Protein AF-A0A354FPF5-F1 (afdb_monomer)

Foldseek 3Di:
DDFDKKKKFWDDKDWPLVVVVKKKWKWDADPVGDIDTQAIPNPHGDPSNMDPIATPPDDDDIDMDMRGDTDIDIDMDMD

Solvent-accessible surface area (backbone atoms only — not comparable to full-atom values): 4729 Å² total; per-residue (Å²): 134,75,86,53,55,42,39,48,30,52,70,45,75,37,49,60,10,36,78,70,75,23,32,52,36,34,31,39,76,43,97,89,62,63,69,50,76,36,31,52,51,78,87,54,69,52,92,74,18,37,50,82,68,38,54,59,93,62,86,86,82,73,46,78,47,66,76,41,83,61,50,74,51,73,43,73,50,76,86

Sequence (79 aa):
IGRGTISFSLKSATGSGPDRGGHFAHWESLSLGGSEVYLSSRDGIDESDEIPTLPAGAHSHFNWAFSKPGNYFLEFEVA

Structure (mmCIF, N/CA/C/O backbone):
data_AF-A0A354FPF5-F1
#
_entry.id   AF-A0A354FPF5-F1
#
loop_
_atom_site.group_PDB
_atom_site.id
_atom_site.type_symbol
_atom_site.label_atom_id
_atom_site.label_alt_id
_atom_site.label_comp_id
_atom_site.label_asym_id
_atom_site.label_entity_id
_atom_site.label_seq_id
_atom_site.pdbx_PDB_ins_code
_atom_site.Cartn_x
_atom_site.Cartn_y
_atom_site.Cartn_z
_atom_site.occupancy
_atom_site.B_iso_or_equiv
_atom_site.auth_seq_id
_atom_site.auth_comp_id
_atom_site.auth_asym_id
_atom_site.auth_atom_id
_atom_site.pdbx_PDB_model_num
ATOM 1 N N . ILE A 1 1 ? -11.733 15.121 23.768 1.00 47.59 1 ILE A N 1
ATOM 2 C CA . ILE A 1 1 ? -10.712 14.461 22.919 1.00 47.59 1 ILE A CA 1
ATOM 3 C C . ILE A 1 1 ? -11.338 13.200 22.341 1.00 47.59 1 ILE A C 1
ATOM 5 O O . ILE A 1 1 ? -11.773 12.353 23.109 1.00 47.59 1 ILE A O 1
ATOM 9 N N . GLY A 1 2 ? -11.586 13.200 21.028 1.00 50.09 2 GLY A N 1
ATOM 10 C CA . GLY A 1 2 ? -12.471 12.244 20.354 1.00 50.09 2 GLY A CA 1
ATOM 11 C C . GLY A 1 2 ? -11.953 10.808 20.404 1.00 50.09 2 GLY A C 1
ATOM 12 O O . GLY A 1 2 ? -10.752 10.577 20.329 1.00 50.09 2 GLY A O 1
ATOM 13 N N . ARG A 1 3 ? -12.876 9.850 20.519 1.00 57.53 3 ARG A N 1
ATOM 14 C CA . ARG A 1 3 ? -12.621 8.400 20.490 1.00 57.53 3 ARG A CA 1
ATOM 15 C C . ARG A 1 3 ? -12.405 7.877 19.058 1.00 57.53 3 ARG A C 1
ATOM 17 O O . ARG A 1 3 ? -12.890 6.802 18.734 1.00 57.53 3 ARG A O 1
ATOM 24 N N . GLY A 1 4 ? -11.779 8.668 18.189 1.00 63.09 4 GLY A N 1
ATOM 25 C CA . GLY A 1 4 ? -11.572 8.284 16.795 1.00 63.09 4 GLY A CA 1
ATOM 26 C C 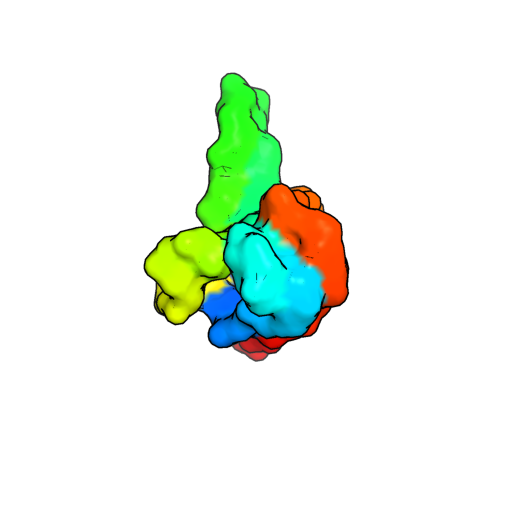. GLY A 1 4 ? -10.501 7.207 16.715 1.00 63.09 4 GLY A C 1
ATOM 27 O O . GLY A 1 4 ? -9.348 7.472 17.045 1.00 63.09 4 GLY A O 1
ATOM 28 N N . THR A 1 5 ? -10.899 5.998 16.348 1.00 77.00 5 THR A N 1
ATOM 29 C CA . THR A 1 5 ? -9.996 4.996 15.787 1.00 77.00 5 THR A CA 1
ATOM 30 C C . THR A 1 5 ? -9.796 5.294 14.311 1.00 77.00 5 THR A C 1
ATOM 32 O O . THR A 1 5 ? -10.697 5.857 13.699 1.00 77.00 5 THR A O 1
ATOM 35 N N . ILE A 1 6 ? -8.640 4.929 13.764 1.00 83.25 6 ILE A N 1
ATOM 36 C CA . ILE A 1 6 ? -8.389 5.005 12.323 1.00 83.25 6 ILE A CA 1
ATOM 37 C C . ILE A 1 6 ? -8.122 3.593 11.807 1.00 83.25 6 ILE A C 1
ATOM 39 O O . ILE A 1 6 ? -7.260 2.902 12.364 1.00 83.25 6 ILE A O 1
ATOM 43 N N . SER A 1 7 ? -8.827 3.192 10.753 1.00 85.69 7 SER A N 1
ATOM 44 C CA . SER A 1 7 ? -8.400 2.116 9.856 1.00 85.69 7 SER A CA 1
ATOM 45 C C . SER A 1 7 ? -7.836 2.670 8.550 1.00 85.69 7 SER A C 1
ATOM 47 O O . SER A 1 7 ? -8.099 3.809 8.161 1.00 85.69 7 SER A O 1
ATOM 49 N N . PHE A 1 8 ? -6.997 1.870 7.895 1.00 89.44 8 PHE A N 1
ATOM 50 C CA . PHE A 1 8 ? -6.329 2.235 6.651 1.00 89.44 8 PHE A CA 1
ATOM 51 C C . PHE A 1 8 ? -6.193 0.986 5.783 1.00 89.44 8 PHE A C 1
ATOM 53 O O . PHE A 1 8 ? -5.498 0.046 6.176 1.00 89.44 8 PHE A O 1
ATOM 60 N N . SER A 1 9 ? -6.847 0.983 4.621 1.00 94.75 9 SER A N 1
ATOM 61 C CA . SER A 1 9 ? -6.815 -0.134 3.670 1.00 94.75 9 SER A CA 1
ATOM 62 C C . SER A 1 9 ? -6.268 0.290 2.311 1.00 94.75 9 SER A C 1
ATOM 64 O O . SER A 1 9 ? -6.462 1.428 1.872 1.00 94.75 9 SER A O 1
ATOM 66 N N . LEU A 1 10 ? -5.567 -0.621 1.634 1.00 97.31 10 LEU A N 1
ATOM 67 C CA . LEU A 1 10 ? -5.110 -0.419 0.259 1.00 97.31 10 LEU A CA 1
ATOM 68 C C . LEU A 1 10 ? -6.260 -0.735 -0.701 1.00 97.31 10 LEU A C 1
ATOM 70 O O . LEU A 1 10 ? -6.898 -1.775 -0.593 1.00 97.31 10 LEU A O 1
A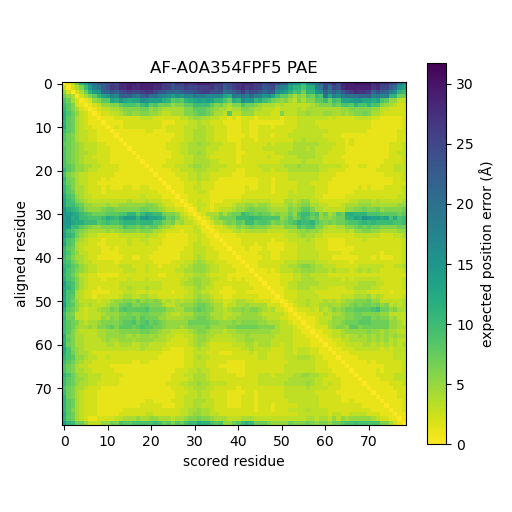TOM 74 N N . LYS A 1 11 ? -6.529 0.155 -1.659 1.00 97.25 11 LYS A N 1
ATOM 75 C CA . LYS A 1 11 ? -7.608 -0.033 -2.646 1.00 97.25 11 LYS A CA 1
ATOM 76 C C . LYS A 1 11 ? -7.082 -0.303 -4.045 1.00 97.25 11 LYS A C 1
ATOM 78 O O . LYS A 1 11 ? -7.678 -1.077 -4.790 1.00 97.25 11 LYS A O 1
ATOM 83 N N . SER A 1 12 ? -5.966 0.319 -4.421 1.00 97.94 12 SER A N 1
ATOM 84 C CA . SER A 1 12 ? -5.341 0.069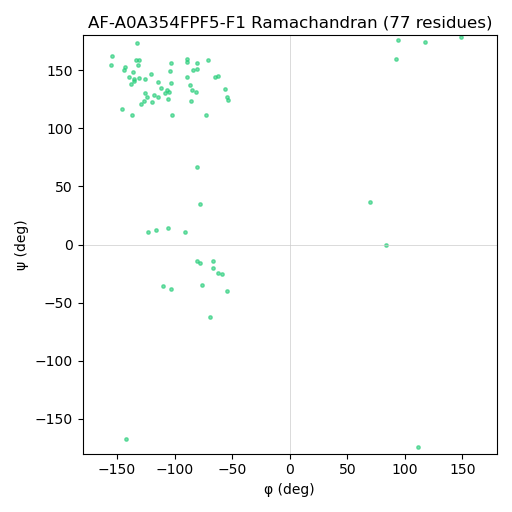 -5.718 1.00 97.94 12 SER A CA 1
ATOM 85 C C . SER A 1 12 ? -3.847 0.382 -5.728 1.00 97.94 12 SER A C 1
ATOM 87 O O . SER A 1 12 ? -3.360 1.216 -4.965 1.00 97.94 12 SER A O 1
ATOM 89 N N . ALA A 1 13 ? -3.126 -0.283 -6.634 1.00 98.31 13 ALA A N 1
ATOM 90 C CA . ALA A 1 13 ? -1.741 0.018 -6.968 1.00 98.31 13 ALA A CA 1
ATOM 91 C C . ALA A 1 13 ? -1.564 -0.034 -8.489 1.00 98.31 13 ALA A C 1
ATOM 93 O O . ALA A 1 13 ? -1.656 -1.096 -9.103 1.00 98.31 13 ALA A O 1
ATOM 94 N N . THR A 1 14 ? -1.323 1.118 -9.109 1.00 98.56 14 THR A N 1
ATOM 95 C CA . THR A 1 14 ? -1.234 1.251 -10.575 1.00 98.56 14 THR A CA 1
ATOM 96 C C . THR A 1 14 ? -0.008 2.061 -10.998 1.00 98.56 14 THR A C 1
ATOM 98 O O . THR A 1 14 ? 0.705 2.615 -10.160 1.00 98.56 14 THR A O 1
ATOM 101 N N . GLY A 1 15 ? 0.261 2.130 -12.303 1.00 98.50 15 GLY A N 1
ATOM 102 C CA . GLY A 1 15 ? 1.338 2.936 -12.880 1.00 98.50 15 GLY A CA 1
ATOM 103 C C . GLY A 1 15 ? 2.469 2.105 -13.479 1.00 98.50 15 GLY A C 1
ATOM 104 O O . GLY A 1 15 ? 2.421 0.879 -13.527 1.00 98.50 15 GLY A O 1
ATOM 105 N N . SER A 1 16 ? 3.534 2.785 -13.908 1.00 98.69 16 SER A N 1
ATOM 106 C CA . SER A 1 16 ? 4.606 2.153 -14.685 1.00 98.69 16 SER A CA 1
ATOM 107 C C . SER A 1 16 ? 5.423 1.109 -13.916 1.00 98.69 16 SER A C 1
ATOM 109 O O . SER A 1 16 ? 6.085 0.276 -14.535 1.00 98.69 16 SER A O 1
ATOM 111 N N . GLY A 1 17 ? 5.406 1.137 -12.580 1.00 98.44 17 GLY A N 1
ATOM 112 C CA . GLY A 1 17 ? 5.953 0.060 -11.753 1.00 98.44 17 GLY A CA 1
ATOM 113 C C . GLY A 1 17 ? 5.105 -1.214 -11.863 1.00 98.44 17 GLY A C 1
ATOM 114 O O . GLY A 1 17 ? 5.613 -2.224 -12.365 1.00 98.44 17 GLY A O 1
ATOM 115 N N . PRO A 1 18 ? 3.820 -1.170 -11.458 1.00 98.44 18 PRO A N 1
ATOM 116 C CA . PRO A 1 18 ? 2.878 -2.278 -11.620 1.00 98.44 18 PRO A CA 1
ATOM 117 C C . PRO A 1 18 ? 2.738 -2.794 -13.057 1.00 98.44 18 PRO A C 1
ATOM 119 O O . PRO A 1 18 ? 2.785 -4.005 -13.257 1.00 98.44 18 PRO A O 1
ATOM 122 N N . ASP A 1 19 ? 2.713 -1.918 -14.067 1.00 98.31 19 ASP A N 1
ATOM 123 C CA . ASP A 1 19 ? 2.642 -2.301 -15.491 1.00 98.31 19 ASP A CA 1
ATOM 124 C C . ASP A 1 19 ? 3.819 -3.193 -15.930 1.00 98.31 19 ASP A C 1
ATOM 126 O O . ASP A 1 19 ? 3.719 -3.987 -16.864 1.00 98.31 19 ASP A O 1
ATOM 130 N N . ARG A 1 20 ? 4.961 -3.096 -15.236 1.00 98.00 20 ARG A N 1
ATOM 131 C CA . ARG A 1 20 ? 6.149 -3.939 -15.453 1.00 98.00 20 ARG A CA 1
ATOM 132 C C . ARG A 1 20 ? 6.153 -5.197 -14.580 1.00 98.00 20 ARG A C 1
ATOM 134 O O . ARG A 1 20 ? 7.185 -5.871 -14.476 1.00 98.00 20 ARG A O 1
ATOM 141 N N . GLY A 1 21 ? 5.041 -5.504 -13.918 1.00 98.06 21 GLY A N 1
ATOM 142 C CA . GLY A 1 21 ? 4.900 -6.563 -12.919 1.00 98.06 21 GLY A CA 1
ATOM 143 C C . GLY A 1 21 ? 5.645 -6.251 -11.622 1.00 98.06 21 GLY A C 1
ATOM 144 O O . GLY A 1 21 ? 6.344 -7.123 -11.104 1.00 98.06 21 GLY A O 1
ATOM 145 N N . GLY A 1 22 ? 5.657 -4.983 -11.207 1.00 98.50 22 GLY A N 1
ATOM 146 C CA . GLY A 1 22 ? 6.144 -4.539 -9.902 1.00 98.50 22 GLY A CA 1
ATOM 147 C C . GLY A 1 22 ? 5.026 -4.552 -8.861 1.00 98.50 22 GLY A C 1
ATOM 148 O O . GLY A 1 22 ? 3.855 -4.479 -9.209 1.00 98.50 22 GLY A O 1
ATOM 149 N N . HIS A 1 23 ? 5.387 -4.632 -7.585 1.00 98.50 23 HIS A N 1
ATOM 150 C CA . HIS A 1 23 ? 4.436 -4.707 -6.478 1.00 98.50 23 HIS A CA 1
ATOM 151 C C . HIS A 1 23 ? 4.863 -3.767 -5.355 1.00 98.50 23 HIS A C 1
ATOM 153 O O . HIS A 1 23 ? 6.058 -3.624 -5.076 1.00 98.50 23 HIS A O 1
ATOM 159 N N . PHE A 1 24 ? 3.869 -3.153 -4.729 1.00 98.44 24 PHE A N 1
ATOM 160 C CA . PHE A 1 24 ? 3.966 -2.425 -3.473 1.00 98.44 24 PHE A CA 1
ATOM 161 C C . PHE A 1 24 ? 3.723 -3.366 -2.288 1.00 98.44 24 PHE A C 1
ATOM 163 O O . PHE A 1 24 ? 2.873 -4.257 -2.381 1.00 98.44 24 PHE A O 1
ATOM 170 N N . ALA A 1 25 ? 4.449 -3.132 -1.194 1.00 97.88 25 ALA A N 1
ATOM 171 C CA . ALA A 1 25 ? 4.151 -3.699 0.113 1.00 97.88 25 ALA A CA 1
ATOM 172 C C . ALA A 1 25 ? 4.369 -2.678 1.239 1.00 97.88 25 ALA A C 1
ATOM 174 O O . ALA A 1 25 ? 5.324 -1.895 1.211 1.00 97.88 25 ALA A O 1
ATOM 175 N N . HIS A 1 26 ? 3.518 -2.756 2.256 1.00 96.38 26 HIS A N 1
ATOM 176 C CA . HIS A 1 26 ? 3.606 -2.026 3.516 1.00 96.38 26 HIS A CA 1
ATOM 177 C C . HIS A 1 26 ? 3.836 -3.012 4.661 1.00 96.38 26 HIS A C 1
ATOM 179 O O . HIS A 1 26 ? 3.079 -3.974 4.803 1.00 96.38 26 HIS A O 1
ATOM 185 N N . TRP A 1 27 ? 4.872 -2.795 5.470 1.00 95.25 27 TRP A N 1
ATOM 186 C CA . TRP A 1 27 ? 5.331 -3.801 6.430 1.00 95.25 27 TRP A CA 1
ATOM 187 C C . TRP A 1 27 ? 6.057 -3.199 7.638 1.00 95.25 27 TRP A C 1
ATOM 189 O O . TRP A 1 27 ? 6.544 -2.070 7.580 1.00 95.25 27 TRP A O 1
ATOM 199 N N . GLU A 1 28 ? 6.186 -3.957 8.725 1.00 93.88 28 GLU A N 1
ATOM 200 C CA . GLU A 1 28 ? 6.995 -3.577 9.893 1.00 93.88 28 GLU A CA 1
ATOM 201 C C . GLU A 1 28 ? 7.943 -4.691 10.341 1.00 93.88 28 GLU A C 1
ATOM 203 O O . GLU A 1 28 ? 7.739 -5.866 10.041 1.00 93.88 28 GLU A O 1
ATOM 208 N N . SER A 1 29 ? 8.988 -4.314 11.079 1.00 93.00 29 SER A N 1
ATOM 209 C CA . SER A 1 29 ? 9.884 -5.271 11.730 1.00 93.00 29 SER A CA 1
ATOM 210 C C . SER A 1 29 ? 9.311 -5.695 13.078 1.00 93.00 29 SER A C 1
ATOM 212 O O . SER A 1 29 ? 8.959 -4.846 13.895 1.00 93.00 29 SER A O 1
ATOM 214 N N . LEU A 1 30 ? 9.304 -6.997 13.353 1.00 87.88 30 LEU A N 1
ATOM 215 C CA . LEU A 1 30 ? 8.867 -7.521 14.645 1.00 87.88 30 LEU A CA 1
ATOM 216 C C . LEU A 1 30 ? 10.004 -7.483 15.677 1.00 87.88 30 LEU A C 1
ATOM 218 O O . LEU A 1 30 ? 11.185 -7.611 15.347 1.00 87.88 30 LEU A O 1
ATOM 222 N N . SER A 1 31 ? 9.643 -7.337 16.954 1.00 81.75 31 SER A N 1
ATOM 223 C CA . SER A 1 31 ? 10.588 -7.109 18.062 1.00 81.75 31 SER A CA 1
ATOM 224 C C . SER A 1 31 ? 11.592 -8.244 18.294 1.00 81.75 31 SER A C 1
ATOM 226 O O . SER A 1 31 ? 12.675 -8.004 18.823 1.00 81.75 31 SER A O 1
ATOM 228 N N . LEU A 1 32 ? 11.256 -9.469 17.884 1.00 87.12 32 LEU A N 1
ATOM 229 C CA . LEU A 1 32 ? 12.105 -10.659 18.011 1.00 87.12 32 LEU A CA 1
ATOM 230 C C . LEU A 1 32 ? 12.733 -11.094 16.676 1.00 87.12 32 LEU A C 1
ATOM 232 O O . LEU A 1 32 ? 13.272 -12.195 16.574 1.00 87.12 32 LEU A O 1
ATOM 236 N N . GLY A 1 33 ? 12.690 -10.224 15.664 1.00 85.56 33 GLY A N 1
ATOM 237 C CA . GLY A 1 33 ? 13.097 -10.531 14.297 1.00 85.56 33 GLY A CA 1
ATOM 238 C C . GLY A 1 33 ? 11.933 -11.015 13.431 1.00 85.56 33 GLY A C 1
ATOM 239 O O . GLY A 1 33 ? 10.900 -11.459 13.927 1.00 85.56 33 GLY A O 1
ATOM 240 N N . GLY A 1 34 ? 12.117 -10.907 12.115 1.00 89.81 34 GLY A N 1
ATOM 241 C CA . GLY A 1 34 ? 11.057 -11.114 11.129 1.00 89.81 34 GLY A CA 1
ATOM 242 C C . GLY A 1 34 ? 10.364 -9.812 10.724 1.00 89.81 34 GLY A C 1
ATOM 243 O O . GLY A 1 34 ? 10.675 -8.731 11.232 1.00 89.81 34 GLY A O 1
ATOM 244 N N . SER A 1 35 ? 9.444 -9.933 9.775 1.00 92.62 35 SER A N 1
ATOM 245 C CA . SER A 1 35 ? 8.673 -8.822 9.224 1.00 92.62 35 SER A CA 1
ATOM 246 C C . SER A 1 35 ? 7.222 -9.232 9.044 1.00 92.62 35 SER A C 1
ATOM 248 O O . SER A 1 35 ? 6.974 -10.323 8.531 1.00 92.62 35 SER A O 1
ATOM 250 N N . GLU A 1 36 ? 6.305 -8.340 9.393 1.00 93.19 36 GLU A N 1
ATOM 251 C CA . GLU A 1 36 ? 4.872 -8.502 9.147 1.00 93.19 36 GLU A CA 1
ATOM 252 C C . GLU A 1 36 ? 4.457 -7.602 7.984 1.00 93.19 36 GLU A C 1
ATOM 254 O O . GLU A 1 36 ? 4.822 -6.424 7.965 1.00 93.19 36 GLU A O 1
ATOM 259 N N . VAL A 1 37 ? 3.732 -8.149 7.006 1.00 95.12 37 VAL A N 1
ATOM 260 C CA . VAL A 1 37 ? 3.229 -7.401 5.844 1.00 95.12 37 VAL A CA 1
ATOM 261 C C . VAL A 1 37 ? 1.737 -7.189 6.035 1.00 95.12 37 VAL A C 1
ATOM 263 O O . VAL A 1 37 ? 1.004 -8.152 6.207 1.00 95.12 37 VAL A O 1
ATOM 266 N N . TYR A 1 38 ? 1.301 -5.934 5.968 1.00 95.50 38 TYR A N 1
ATOM 267 C CA . TYR A 1 3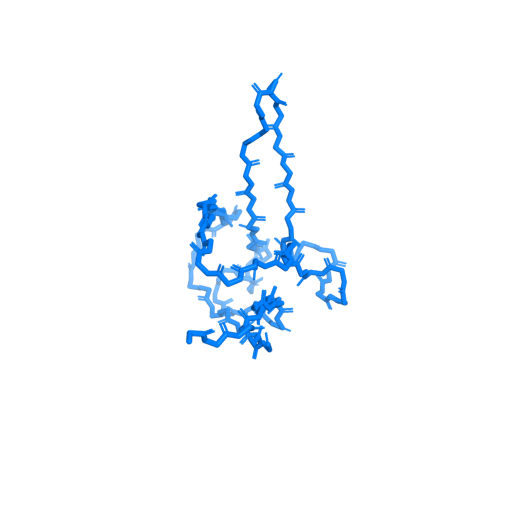8 ? -0.101 -5.567 6.171 1.00 95.50 38 TYR A CA 1
ATOM 268 C C . TYR A 1 38 ? -0.830 -5.267 4.869 1.00 95.50 38 TYR A C 1
ATOM 270 O O . TYR A 1 38 ? -1.990 -5.610 4.729 1.00 95.50 38 TYR A O 1
ATOM 278 N N . LEU A 1 39 ? -0.153 -4.611 3.922 1.00 96.81 39 LEU A N 1
ATOM 279 C CA . LEU A 1 39 ? -0.738 -4.253 2.630 1.00 96.81 39 LEU A CA 1
ATOM 280 C C . LEU A 1 39 ? 0.168 -4.794 1.531 1.00 96.81 39 LEU A C 1
ATOM 282 O O . LEU A 1 39 ? 1.379 -4.544 1.557 1.00 96.81 39 LEU A O 1
ATOM 286 N N . SER A 1 40 ? -0.407 -5.488 0.560 1.00 97.38 40 SER A N 1
ATOM 287 C CA . SER A 1 40 ? 0.272 -6.094 -0.576 1.00 97.38 40 SER A CA 1
ATOM 288 C C . SER A 1 40 ? -0.520 -5.830 -1.852 1.00 97.38 40 SER A C 1
ATOM 290 O O . SER A 1 40 ? -1.731 -5.711 -1.870 1.00 97.38 40 SER A O 1
ATOM 292 N N . SER A 1 41 ? 0.191 -5.715 -2.968 1.00 98.19 41 SER A N 1
ATOM 293 C CA . SER A 1 41 ? -0.420 -5.759 -4.309 1.00 98.19 41 SER A CA 1
ATOM 294 C C . SER A 1 41 ? 0.075 -6.964 -5.110 1.00 98.19 41 SER A C 1
ATOM 296 O O . SER A 1 41 ? -0.037 -7.007 -6.337 1.00 98.19 41 SER A O 1
ATOM 298 N N . ARG A 1 42 ? 0.743 -7.912 -4.442 1.00 97.62 42 ARG A N 1
ATOM 299 C CA . ARG A 1 42 ? 1.429 -9.040 -5.082 1.00 97.62 42 ARG A CA 1
ATOM 300 C C . ARG A 1 42 ? 0.464 -10.121 -5.551 1.00 97.62 42 ARG A C 1
ATOM 302 O O . ARG A 1 42 ? 0.723 -10.764 -6.567 1.00 97.62 42 ARG A O 1
ATOM 309 N N . ASP A 1 43 ? -0.598 -10.328 -4.800 1.00 95.38 43 ASP A N 1
ATOM 310 C CA . ASP A 1 43 ? -1.505 -11.470 -4.861 1.00 95.38 43 ASP A CA 1
ATOM 311 C C . ASP A 1 43 ? -2.966 -11.067 -5.104 1.00 95.38 43 ASP A C 1
ATOM 313 O O . ASP A 1 43 ? -3.859 -11.908 -5.080 1.00 95.38 43 ASP A O 1
AT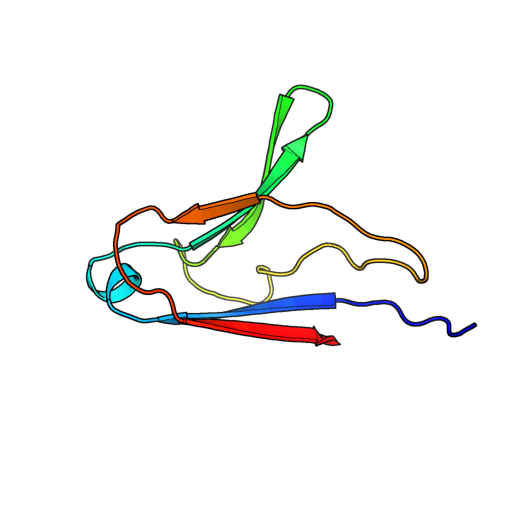OM 317 N N . GLY A 1 44 ? -3.185 -9.800 -5.448 1.00 95.69 44 GLY A N 1
ATOM 318 C CA . GLY A 1 44 ? -4.496 -9.164 -5.457 1.00 95.69 44 GLY A CA 1
ATOM 319 C C . GLY A 1 44 ? -4.509 -8.025 -4.447 1.00 95.69 44 GLY A C 1
ATOM 320 O O . GLY A 1 44 ? -3.510 -7.807 -3.769 1.00 95.69 44 GLY A O 1
ATOM 321 N N . ILE A 1 45 ? -5.600 -7.264 -4.427 1.00 97.50 45 ILE A N 1
ATOM 322 C CA . ILE A 1 45 ? -5.908 -6.332 -3.342 1.00 97.50 45 ILE A CA 1
ATOM 323 C C . ILE A 1 45 ? -7.318 -6.678 -2.884 1.00 97.50 45 ILE A C 1
ATOM 325 O O . ILE A 1 45 ? -8.238 -6.682 -3.712 1.00 97.50 45 ILE A O 1
ATOM 329 N N . ASP A 1 46 ? -7.482 -6.988 -1.606 1.00 95.56 46 ASP A N 1
ATOM 330 C CA . ASP A 1 46 ? -8.771 -7.338 -1.018 1.00 95.56 46 ASP A CA 1
ATOM 331 C C . ASP A 1 46 ? -8.940 -6.784 0.407 1.00 95.56 46 ASP A C 1
ATOM 333 O O . ASP A 1 46 ? -8.235 -5.874 0.834 1.00 95.56 46 ASP A O 1
ATOM 337 N N . GLU A 1 47 ? -9.961 -7.258 1.122 1.00 93.00 47 GLU A N 1
ATOM 338 C CA . GLU A 1 47 ? -10.291 -6.782 2.471 1.00 93.00 47 GLU A CA 1
ATOM 339 C C . GLU A 1 47 ? -9.223 -7.134 3.519 1.00 93.00 47 GLU A C 1
ATOM 341 O O . GLU A 1 47 ? -9.248 -6.578 4.612 1.00 93.00 47 GLU A O 1
ATOM 346 N N . SER A 1 48 ? -8.287 -8.0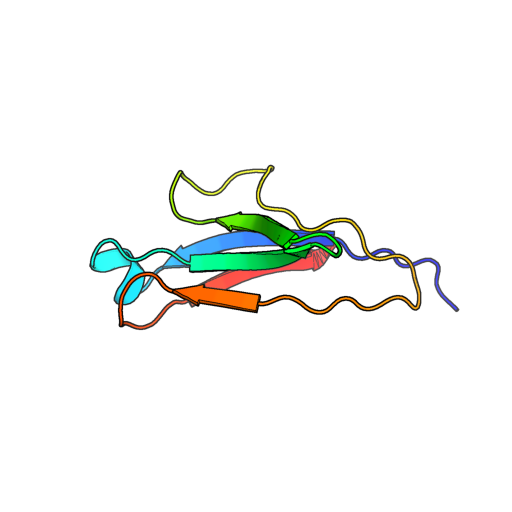38 3.211 1.00 94.06 48 SER A N 1
ATOM 347 C CA . SER A 1 48 ? -7.168 -8.366 4.098 1.00 94.06 48 SER A CA 1
ATOM 348 C C . SER A 1 48 ? -6.017 -7.362 4.026 1.00 94.06 48 SER A C 1
ATOM 350 O O . SER A 1 48 ? -5.191 -7.333 4.939 1.00 94.06 48 SER A O 1
ATOM 352 N N . ASP A 1 49 ? -5.992 -6.494 3.009 1.00 96.38 49 ASP A N 1
ATOM 353 C CA . ASP A 1 49 ? -5.021 -5.409 2.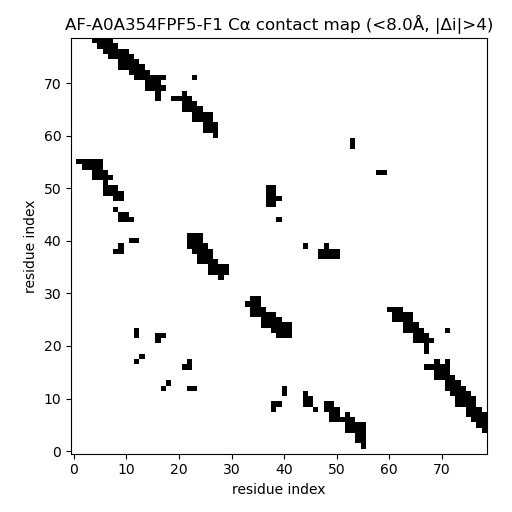885 1.00 96.38 49 ASP A CA 1
ATOM 354 C C . ASP A 1 49 ? -5.427 -4.205 3.746 1.00 96.38 49 ASP A C 1
ATOM 356 O O . ASP A 1 49 ? -5.742 -3.117 3.247 1.00 96.38 49 ASP A O 1
ATOM 360 N N . GLU A 1 50 ? -5.393 -4.400 5.065 1.00 94.12 50 GLU A N 1
ATOM 361 C CA . GLU A 1 50 ? -5.718 -3.404 6.085 1.00 94.12 50 GLU A CA 1
ATOM 362 C C . GLU A 1 50 ? -4.677 -3.411 7.218 1.00 94.12 50 GLU A C 1
ATOM 364 O O . GLU A 1 50 ? -4.195 -4.458 7.654 1.00 94.12 50 GLU A O 1
ATOM 369 N N . ILE A 1 51 ? -4.316 -2.22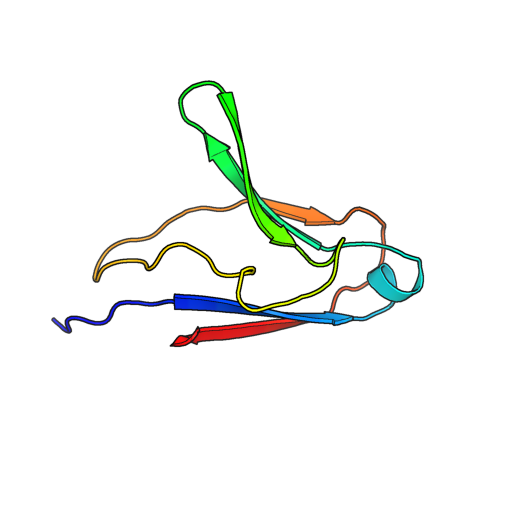9 7.732 1.00 90.62 51 ILE A N 1
ATOM 370 C CA . ILE A 1 51 ? -3.469 -2.146 8.933 1.00 90.62 51 ILE A CA 1
ATOM 371 C C . ILE A 1 51 ? -4.301 -2.360 10.208 1.00 90.62 51 ILE A C 1
ATOM 373 O O . ILE A 1 51 ? -5.485 -2.015 10.244 1.00 90.62 51 ILE A O 1
ATOM 377 N N . PRO A 1 52 ? -3.681 -2.803 11.316 1.00 85.69 52 PRO A N 1
ATOM 378 C CA . PRO A 1 52 ? -4.343 -2.836 12.611 1.00 85.69 52 PRO A CA 1
ATOM 379 C C . PRO A 1 52 ? -4.872 -1.455 13.010 1.00 85.69 52 PRO A C 1
ATOM 381 O O . PRO A 1 52 ? -4.152 -0.456 12.934 1.00 85.69 52 PRO A O 1
ATOM 384 N N . THR A 1 53 ? -6.117 -1.412 13.486 1.00 86.88 53 THR A N 1
ATOM 385 C CA . THR A 1 53 ? -6.769 -0.174 13.920 1.00 86.88 53 THR A CA 1
ATOM 386 C C . THR A 1 53 ? -5.924 0.569 14.952 1.00 86.88 53 THR A C 1
ATOM 388 O O . THR A 1 53 ? -5.603 0.037 16.020 1.00 86.88 53 THR A O 1
ATOM 391 N N . LEU A 1 54 ? -5.617 1.835 14.671 1.00 87.69 54 LEU A N 1
ATOM 392 C CA . LEU A 1 54 ? -4.876 2.679 15.601 1.00 87.69 54 LEU A CA 1
ATOM 393 C C . LEU A 1 54 ? -5.843 3.342 16.591 1.00 87.69 54 LEU A C 1
ATOM 395 O O . LEU A 1 54 ? -6.781 4.029 16.169 1.00 87.69 54 LEU A O 1
ATOM 399 N N . PRO A 1 55 ? -5.647 3.167 17.913 1.00 87.44 55 PRO A N 1
ATOM 400 C CA . PRO A 1 55 ? -6.477 3.826 18.907 1.00 87.44 55 PRO A CA 1
ATOM 401 C C . PRO A 1 55 ? -6.189 5.330 18.968 1.00 87.44 55 PRO A C 1
ATOM 403 O O . PRO A 1 55 ? -5.114 5.807 18.603 1.00 87.44 55 PRO A O 1
ATOM 406 N N . ALA A 1 56 ? -7.150 6.089 19.495 1.00 86.88 56 ALA A N 1
ATOM 407 C CA . ALA A 1 56 ? -7.012 7.532 19.653 1.00 86.88 56 ALA A CA 1
ATOM 408 C C . ALA A 1 56 ? -5.740 7.900 20.444 1.00 86.88 56 ALA A C 1
ATOM 410 O O . ALA A 1 56 ? -5.530 7.430 21.563 1.00 86.88 56 ALA A O 1
ATOM 411 N N . GLY A 1 57 ? -4.916 8.780 19.868 1.00 86.12 57 GLY A N 1
ATOM 412 C CA . GLY A 1 57 ? -3.653 9.231 20.462 1.00 86.12 57 GLY A CA 1
ATOM 413 C C . GLY A 1 57 ? -2.453 8.311 20.211 1.00 86.12 57 GLY A C 1
ATOM 414 O O . GLY A 1 57 ? -1.356 8.641 20.659 1.00 86.12 57 GLY A O 1
ATOM 415 N N . ALA A 1 58 ? -2.631 7.195 19.498 1.00 88.00 58 ALA A N 1
ATOM 416 C CA . ALA A 1 58 ? -1.528 6.352 19.053 1.00 88.00 58 ALA A CA 1
ATOM 417 C C . ALA A 1 58 ? -0.983 6.785 17.685 1.00 88.00 58 ALA A C 1
ATOM 419 O O . ALA A 1 58 ? -1.651 7.461 16.903 1.00 88.00 58 ALA A O 1
ATOM 420 N N . HIS A 1 59 ? 0.248 6.366 17.407 1.00 89.44 59 HIS A N 1
ATOM 421 C CA . HIS A 1 59 ? 0.865 6.400 16.087 1.00 89.44 59 HIS A CA 1
ATOM 422 C C . HIS A 1 59 ? 1.729 5.146 15.926 1.00 89.44 59 HIS A C 1
ATOM 424 O O . HIS A 1 59 ? 2.239 4.625 16.919 1.00 89.44 59 HIS A O 1
ATOM 430 N N . SER A 1 60 ? 1.906 4.699 14.685 1.00 87.44 60 SER A N 1
ATOM 431 C CA . SER A 1 60 ? 2.782 3.580 14.328 1.00 87.44 60 SER A CA 1
ATOM 432 C C . SER A 1 60 ? 3.675 3.965 13.157 1.00 87.44 60 SER A C 1
ATOM 434 O O . SER A 1 60 ? 3.345 4.862 12.379 1.00 87.44 60 SER A O 1
ATOM 436 N N . HIS A 1 61 ? 4.827 3.308 13.055 1.00 90.25 61 HIS A N 1
ATOM 437 C CA . HIS A 1 61 ? 5.785 3.499 11.972 1.00 90.25 61 HIS A CA 1
ATOM 438 C C . HIS A 1 61 ? 5.835 2.240 11.121 1.00 90.25 61 HIS A C 1
ATOM 440 O O . HIS A 1 61 ? 5.978 1.143 11.650 1.00 90.25 61 HIS A O 1
ATOM 446 N N . PHE A 1 62 ? 5.802 2.418 9.807 1.00 91.75 62 PHE A N 1
ATOM 447 C CA . PHE A 1 62 ? 5.852 1.321 8.856 1.00 91.75 62 PHE A CA 1
ATOM 448 C C . PHE A 1 62 ? 6.845 1.618 7.739 1.00 91.75 62 PHE A C 1
ATOM 450 O O . PHE A 1 62 ? 7.180 2.771 7.459 1.00 91.75 62 PHE A O 1
ATOM 457 N N . ASN A 1 63 ? 7.298 0.556 7.088 1.00 95.19 63 ASN A N 1
ATOM 458 C CA . ASN A 1 63 ? 8.192 0.590 5.945 1.00 95.19 63 ASN A CA 1
ATOM 459 C C . ASN A 1 63 ? 7.415 0.322 4.663 1.00 95.19 63 ASN A C 1
ATOM 461 O O . ASN A 1 63 ? 6.438 -0.430 4.648 1.00 95.19 63 ASN A O 1
ATOM 465 N N . TRP A 1 64 ? 7.880 0.918 3.570 1.00 95.56 64 TRP A N 1
ATOM 466 C CA . TRP A 1 64 ? 7.326 0.704 2.238 1.00 95.56 64 TRP A CA 1
ATOM 467 C C . TRP A 1 64 ? 8.369 0.018 1.364 1.00 95.56 64 TRP A C 1
ATOM 469 O O . TRP A 1 64 ? 9.557 0.343 1.422 1.00 95.56 64 TRP A O 1
ATOM 479 N N . ALA A 1 65 ? 7.928 -0.926 0.543 1.00 97.38 65 ALA A N 1
ATOM 480 C CA . ALA A 1 65 ? 8.775 -1.640 -0.397 1.00 97.38 65 ALA A CA 1
ATOM 481 C C . ALA A 1 65 ? 8.154 -1.647 -1.794 1.00 97.38 65 ALA A C 1
ATOM 483 O O . ALA A 1 65 ? 6.943 -1.781 -1.958 1.00 97.38 65 ALA A O 1
ATOM 484 N N . PHE A 1 66 ? 9.020 -1.544 -2.801 1.00 98.19 66 PHE A N 1
ATOM 485 C CA . PHE A 1 66 ? 8.658 -1.595 -4.213 1.00 98.19 66 PHE A CA 1
ATOM 486 C C . PHE A 1 66 ? 9.558 -2.617 -4.902 1.00 98.19 66 PHE A C 1
ATOM 488 O O . PHE A 1 66 ? 10.782 -2.485 -4.881 1.00 98.19 66 PHE A O 1
ATOM 495 N N . SER A 1 67 ? 8.973 -3.648 -5.510 1.00 98.38 67 SER A N 1
ATOM 496 C CA . SER A 1 67 ? 9.756 -4.765 -6.063 1.00 98.38 67 SER A CA 1
ATOM 497 C C . SER A 1 67 ? 10.423 -4.453 -7.407 1.00 98.38 67 SER A C 1
ATOM 499 O O . SER A 1 67 ? 11.329 -5.171 -7.832 1.00 98.38 67 SER A O 1
ATOM 501 N N . LYS A 1 68 ? 9.989 -3.384 -8.090 1.00 98.50 68 LYS A N 1
ATOM 502 C CA . LYS A 1 68 ? 10.567 -2.910 -9.356 1.00 98.50 68 LYS A CA 1
ATOM 503 C C . LYS A 1 68 ? 10.558 -1.381 -9.449 1.00 98.50 68 LYS A C 1
ATOM 505 O O . LYS A 1 68 ? 9.612 -0.766 -8.957 1.00 98.50 68 LYS A O 1
ATOM 510 N N . PRO A 1 69 ? 11.530 -0.773 -10.159 1.00 98.38 69 PRO A N 1
ATOM 511 C CA . PRO A 1 69 ? 11.512 0.655 -10.467 1.00 98.38 69 PRO A CA 1
ATOM 512 C C . PRO A 1 69 ? 10.307 1.063 -11.323 1.00 98.38 69 PRO A C 1
ATOM 514 O O . PRO A 1 69 ? 9.913 0.330 -12.236 1.00 98.38 69 PRO A O 1
ATOM 517 N N . GLY A 1 70 ? 9.790 2.262 -11.076 1.00 98.19 70 GLY A N 1
ATOM 518 C CA . GLY A 1 70 ? 8.675 2.863 -11.804 1.00 98.19 70 GLY A CA 1
ATOM 519 C C . GLY A 1 70 ? 7.859 3.778 -10.897 1.00 98.19 70 GLY A C 1
ATOM 520 O O . GLY A 1 70 ? 8.155 3.903 -9.709 1.00 98.19 70 GLY A O 1
ATOM 521 N N . ASN A 1 71 ? 6.830 4.401 -11.459 1.00 98.62 71 ASN A N 1
ATOM 522 C CA . ASN A 1 71 ? 5.871 5.188 -10.693 1.00 98.62 71 ASN A CA 1
ATOM 523 C C . ASN A 1 71 ? 4.773 4.262 -10.164 1.00 98.62 71 ASN A C 1
ATOM 525 O O . ASN A 1 71 ? 4.279 3.412 -10.909 1.00 98.62 71 ASN A O 1
ATOM 529 N N . TYR A 1 72 ? 4.398 4.458 -8.902 1.00 98.56 72 TYR A N 1
ATOM 530 C CA . TYR A 1 72 ? 3.291 3.768 -8.246 1.00 98.56 72 TYR A CA 1
ATOM 531 C C . TYR A 1 72 ? 2.278 4.819 -7.797 1.00 98.56 72 TYR A C 1
ATOM 533 O O . TYR A 1 72 ? 2.622 5.730 -7.045 1.00 98.56 72 TYR A O 1
ATOM 541 N N . PHE A 1 73 ? 1.043 4.685 -8.263 1.00 98.31 73 PHE A N 1
ATOM 542 C CA . PHE A 1 73 ? -0.108 5.434 -7.778 1.00 98.31 73 PHE A CA 1
ATOM 543 C C . PHE A 1 73 ? -0.891 4.500 -6.861 1.00 98.31 73 PHE A C 1
ATOM 545 O O . PHE A 1 73 ? -1.411 3.481 -7.320 1.00 98.31 73 PHE A O 1
ATOM 552 N N . LEU A 1 74 ? -0.891 4.821 -5.569 1.00 97.62 74 LEU A N 1
ATOM 553 C CA . LEU A 1 74 ? -1.537 4.036 -4.524 1.00 97.62 74 LEU A CA 1
ATOM 554 C C . LEU A 1 74 ? -2.777 4.783 -4.041 1.00 97.62 74 LEU A C 1
ATOM 556 O O . LEU A 1 74 ? -2.690 5.972 -3.728 1.00 97.62 74 LEU A O 1
ATOM 560 N N . GLU A 1 75 ? -3.906 4.088 -3.975 1.00 97.25 75 GLU A N 1
ATOM 561 C CA . GLU A 1 75 ? -5.126 4.600 -3.354 1.00 97.25 75 GLU A CA 1
ATOM 562 C C . GLU A 1 75 ? -5.346 3.904 -2.018 1.00 97.25 75 GLU A C 1
ATOM 564 O O . GLU A 1 75 ? -5.262 2.676 -1.933 1.00 97.25 75 GLU A O 1
ATOM 569 N N . PHE A 1 76 ? -5.649 4.697 -0.995 1.00 94.44 76 PHE A N 1
ATOM 570 C CA . PHE A 1 76 ? -5.942 4.214 0.342 1.00 94.44 76 PHE A CA 1
ATOM 571 C C . PHE A 1 76 ? -7.284 4.754 0.813 1.00 94.44 76 PHE A C 1
ATOM 573 O O . PHE A 1 76 ? -7.609 5.918 0.568 1.00 94.44 76 PHE A O 1
ATOM 580 N N . GLU A 1 77 ? -8.030 3.921 1.525 1.00 94.25 77 GLU A N 1
ATOM 581 C CA . GLU A 1 77 ? -9.238 4.327 2.233 1.00 94.25 77 GLU A CA 1
ATOM 582 C C . GLU A 1 77 ? -8.937 4.459 3.723 1.00 94.25 77 GLU A C 1
ATOM 584 O O . GLU A 1 77 ? -8.222 3.638 4.297 1.00 94.25 77 GLU A O 1
ATOM 589 N N . VAL A 1 78 ? -9.484 5.511 4.333 1.00 89.19 78 VAL A N 1
ATOM 590 C CA . VAL A 1 78 ? -9.347 5.812 5.758 1.00 89.19 78 VAL A CA 1
ATOM 591 C C . VAL A 1 78 ? -10.738 5.926 6.362 1.00 89.19 78 VAL A C 1
ATOM 593 O O . VAL A 1 78 ? -11.543 6.715 5.858 1.00 89.19 78 VAL A O 1
ATOM 596 N N . ALA A 1 79 ? -11.000 5.181 7.436 1.00 82.94 79 ALA A N 1
ATOM 597 C CA . ALA A 1 79 ? -12.272 5.199 8.161 1.00 82.94 79 ALA A CA 1
ATOM 598 C C . ALA A 1 79 ? -12.082 5.353 9.676 1.00 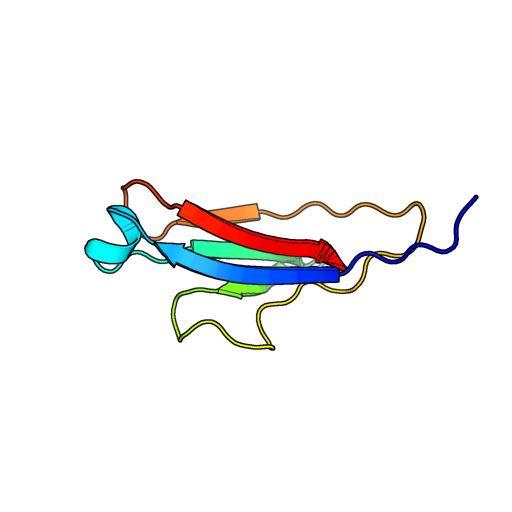82.94 79 ALA A C 1
ATOM 600 O O . ALA A 1 79 ? -11.016 4.951 10.201 1.00 82.94 79 ALA A O 1
#

Radius of gyration: 13.85 Å; Cα contacts (8 Å, |Δi|>4): 160; chains: 1; bounding box: 26×26×38 Å

Mean predicted aligned error: 4.17 Å

Secondary structure (DSSP, 8-state):
-----B-EEEEEEESTTGGGT--EEEEEE-TTS-EEEEEESSS---TT-BPPPBPTT-----EEEESSSS--EEEEEE-

Nearest PDB structures (foldseek):
  8as5-assembly1_E  TM=5.123E-01  e=6.937E-01  Homo sapiens
  5od0-assembly1_L  TM=4.222E-01  e=1.737E+00  Homo sapiens
  8as5-assembly1_A  TM=4.098E-01  e=4.350E+00  Homo sapiens
  3h0t-assembly1_A  TM=2.870E-01  e=2.596E+00  Homo sapiens
  2xbo-assembly1_1  TM=1.677E-01  e=6.883E+00  Equine rhinitis A virus

pLDDT: mean 91.74, std 10.03, range [47.59, 98.69]